Protein AF-A0A966L4K1-F1 (afdb_monomer)

Nearest PDB structures (foldseek):
  7vp2-assembly1_B  TM=6.063E-01  e=9.683E+00  Arabidopsis thaliana

Structure (mmCIF, N/CA/C/O backbone):
data_AF-A0A966L4K1-F1
#
_entry.id   AF-A0A966L4K1-F1
#
loop_
_atom_site.group_PDB
_atom_site.id
_atom_site.type_symbol
_atom_site.label_atom_id
_atom_site.label_alt_id
_atom_site.label_comp_id
_atom_site.label_asym_id
_atom_site.label_entity_id
_atom_site.label_seq_id
_atom_site.pdbx_PDB_ins_code
_atom_site.Cartn_x
_atom_site.Cartn_y
_atom_site.Cartn_z
_atom_site.occupancy
_atom_site.B_iso_or_equiv
_atom_site.auth_seq_id
_atom_site.auth_comp_id
_atom_site.auth_asym_id
_atom_site.auth_atom_id
_atom_site.pdbx_PDB_model_num
ATOM 1 N N . MET A 1 1 ? -11.970 -6.513 -23.588 1.00 49.09 1 MET A N 1
ATOM 2 C CA . MET A 1 1 ? -11.619 -5.331 -22.773 1.00 49.09 1 MET A CA 1
ATOM 3 C C . MET A 1 1 ? -10.168 -5.477 -22.338 1.00 49.09 1 MET A C 1
ATOM 5 O O . MET A 1 1 ? -9.857 -6.453 -21.668 1.00 49.09 1 MET A O 1
ATOM 9 N N . GLY A 1 2 ? -9.263 -4.617 -22.812 1.00 67.75 2 GLY A N 1
ATOM 10 C CA . GLY A 1 2 ? -7.840 -4.688 -22.451 1.00 67.75 2 GLY A CA 1
ATOM 11 C C . GLY A 1 2 ? -7.616 -4.245 -21.005 1.00 67.75 2 GLY A C 1
ATOM 12 O O . GLY A 1 2 ? -8.339 -3.383 -20.516 1.00 67.75 2 GLY A O 1
ATOM 13 N N . LYS A 1 3 ? -6.634 -4.835 -20.317 1.00 77.31 3 LYS A N 1
ATOM 14 C CA . LYS A 1 3 ? -6.215 -4.374 -18.987 1.00 77.31 3 LYS A CA 1
ATOM 15 C C . LYS A 1 3 ? -5.513 -3.018 -19.160 1.00 77.31 3 LYS A C 1
ATOM 17 O O . LYS A 1 3 ? -4.457 -3.010 -19.797 1.00 77.31 3 LYS A O 1
ATOM 22 N N . PRO A 1 4 ? -6.072 -1.894 -18.673 1.00 83.00 4 PRO A N 1
ATOM 23 C CA . PRO A 1 4 ? -5.404 -0.601 -18.778 1.00 83.00 4 PRO A CA 1
ATOM 24 C C . PRO A 1 4 ? -4.069 -0.652 -18.024 1.00 83.00 4 PRO A C 1
ATOM 26 O O . PRO A 1 4 ? -3.988 -1.225 -16.938 1.00 83.00 4 PRO A O 1
ATOM 29 N N . GLN A 1 5 ? -3.017 -0.091 -18.621 1.00 86.44 5 GLN A N 1
ATOM 30 C CA . GLN A 1 5 ? -1.669 -0.065 -18.051 1.00 86.44 5 GLN A CA 1
ATOM 31 C C . GLN A 1 5 ? -1.199 1.377 -17.883 1.00 86.44 5 GLN A C 1
ATOM 33 O O . GLN A 1 5 ? -1.460 2.226 -18.734 1.00 86.44 5 GLN A O 1
ATOM 38 N N . ILE A 1 6 ? -0.486 1.635 -16.789 1.00 84.62 6 ILE A N 1
ATOM 39 C CA . ILE A 1 6 ? 0.121 2.928 -16.472 1.00 84.62 6 ILE A CA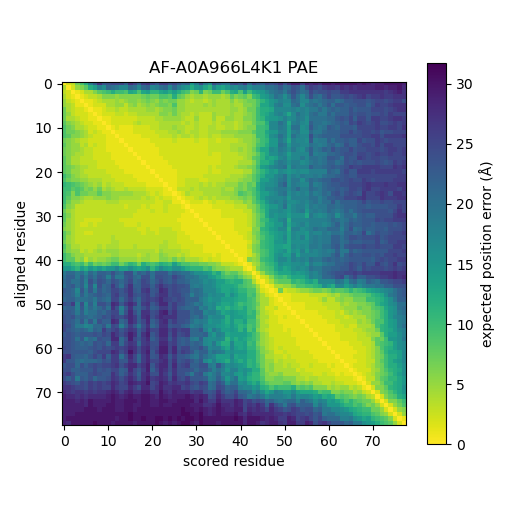 1
ATOM 40 C C . ILE A 1 6 ? 1.590 2.665 -16.132 1.00 84.62 6 ILE A C 1
ATOM 42 O O . ILE A 1 6 ? 1.890 1.777 -15.335 1.00 84.62 6 ILE A O 1
ATOM 46 N N . ALA A 1 7 ? 2.502 3.434 -16.727 1.00 89.31 7 ALA A N 1
ATOM 47 C CA . ALA A 1 7 ? 3.921 3.421 -16.385 1.00 89.31 7 ALA A CA 1
ATOM 48 C C . ALA A 1 7 ? 4.268 4.692 -15.602 1.00 89.31 7 ALA A C 1
ATOM 50 O O . ALA A 1 7 ? 3.923 5.794 -16.024 1.00 89.31 7 ALA A O 1
ATOM 51 N N . VAL A 1 8 ? 4.956 4.545 -14.468 1.00 86.81 8 VAL A N 1
ATOM 52 C CA . VAL A 1 8 ? 5.283 5.658 -13.565 1.00 86.81 8 VAL A CA 1
ATOM 53 C C . VAL A 1 8 ? 6.777 5.642 -13.267 1.00 86.81 8 VAL A C 1
ATOM 55 O O . VAL A 1 8 ? 7.365 4.580 -13.067 1.00 86.81 8 VAL A O 1
ATOM 58 N N . ARG A 1 9 ? 7.405 6.821 -13.235 1.00 92.50 9 ARG A N 1
ATOM 59 C CA . ARG A 1 9 ? 8.788 6.969 -12.771 1.00 92.50 9 ARG A CA 1
ATOM 60 C C . ARG A 1 9 ? 8.777 7.224 -11.272 1.00 92.50 9 ARG A C 1
ATOM 62 O O . ARG A 1 9 ? 8.127 8.161 -10.821 1.00 92.50 9 ARG A O 1
ATOM 69 N N . ILE A 1 10 ? 9.514 6.411 -10.527 1.00 89.38 10 ILE A N 1
ATOM 70 C CA . ILE A 1 10 ? 9.631 6.526 -9.073 1.00 89.38 10 ILE A CA 1
ATOM 71 C C . ILE A 1 10 ? 11.094 6.724 -8.668 1.00 89.38 10 ILE A C 1
ATOM 73 O O . ILE A 1 10 ? 11.982 6.154 -9.310 1.00 89.38 10 ILE A O 1
ATOM 77 N N . PRO A 1 11 ? 11.368 7.521 -7.620 1.00 94.56 11 PRO A N 1
ATOM 78 C CA . PRO A 1 11 ? 12.713 7.657 -7.082 1.00 94.56 11 PRO A CA 1
ATOM 79 C C . PRO A 1 11 ? 13.285 6.299 -6.635 1.00 94.56 11 PRO A C 1
ATOM 81 O O . PRO A 1 11 ? 12.554 5.510 -6.029 1.00 94.56 11 PRO A O 1
ATOM 84 N N . PRO A 1 12 ? 14.591 6.039 -6.842 1.00 92.88 12 PRO A N 1
ATOM 85 C CA . PRO A 1 12 ? 15.251 4.818 -6.376 1.00 92.88 12 PRO A CA 1
ATOM 86 C C . PRO A 1 12 ? 15.013 4.453 -4.898 1.00 92.88 12 PRO A C 1
ATOM 88 O O . PRO A 1 12 ? 14.738 3.280 -4.641 1.00 92.88 12 PRO A O 1
ATOM 91 N N . PRO A 1 13 ? 15.049 5.391 -3.922 1.00 94.44 13 PRO A N 1
ATOM 92 C CA . PRO A 1 13 ? 14.794 5.031 -2.525 1.00 94.44 13 PRO A CA 1
ATOM 93 C C . PRO A 1 13 ? 13.359 4.542 -2.299 1.00 94.44 13 PRO A C 1
ATOM 95 O O . PRO A 1 13 ? 13.139 3.599 -1.546 1.00 94.44 13 PRO A O 1
ATOM 98 N N . LEU A 1 14 ? 12.384 5.121 -3.006 1.00 90.06 14 LEU A N 1
ATOM 99 C CA . LEU A 1 14 ? 10.983 4.715 -2.898 1.00 90.06 14 LEU A CA 1
ATOM 100 C C . LEU A 1 14 ? 10.753 3.315 -3.487 1.00 90.06 14 LEU A C 1
ATOM 102 O O . LEU A 1 14 ? 9.977 2.533 -2.944 1.00 90.06 14 LEU A O 1
ATOM 106 N N . LEU A 1 15 ? 11.447 2.978 -4.580 1.00 92.12 15 LEU A N 1
ATOM 107 C CA . LEU A 1 15 ? 11.409 1.628 -5.144 1.00 92.12 15 LEU A CA 1
ATOM 108 C C . LEU A 1 15 ? 11.991 0.591 -4.170 1.00 92.12 15 LEU A C 1
ATOM 110 O O . LEU A 1 15 ? 11.453 -0.511 -4.071 1.00 92.12 15 LEU A O 1
ATOM 114 N N . ALA A 1 16 ? 13.065 0.932 -3.453 1.00 94.12 16 ALA A N 1
ATOM 115 C CA . ALA A 1 16 ? 13.677 0.040 -2.469 1.00 94.12 16 ALA A CA 1
ATOM 116 C C . ALA A 1 16 ? 12.719 -0.267 -1.304 1.00 94.12 16 ALA A C 1
ATOM 118 O O . ALA A 1 16 ? 12.470 -1.437 -1.015 1.00 94.12 16 ALA A O 1
ATOM 119 N N . GLU A 1 17 ? 12.109 0.765 -0.720 1.00 93.12 17 GLU A N 1
ATOM 120 C CA . GLU A 1 17 ? 11.083 0.635 0.328 1.00 93.12 17 GLU A CA 1
ATOM 121 C C . GLU A 1 17 ? 9.887 -0.212 -0.140 1.00 93.12 17 GLU A C 1
ATOM 123 O O . GLU A 1 17 ? 9.453 -1.138 0.549 1.00 93.12 17 GLU A O 1
ATOM 128 N N . LEU A 1 18 ? 9.385 0.039 -1.357 1.00 90.44 18 LEU A N 1
ATOM 129 C CA . LEU A 1 18 ? 8.287 -0.739 -1.938 1.00 90.44 18 LEU A CA 1
ATOM 130 C C . LEU A 1 18 ? 8.653 -2.222 -2.095 1.00 90.44 18 LEU A C 1
ATOM 132 O O . LEU A 1 18 ? 7.819 -3.097 -1.856 1.00 90.44 18 LEU A O 1
ATOM 136 N N . ASN A 1 19 ? 9.886 -2.516 -2.514 1.00 92.81 19 ASN A N 1
ATOM 137 C CA . ASN A 1 19 ? 10.362 -3.889 -2.651 1.00 92.81 19 ASN A CA 1
ATOM 138 C C . ASN A 1 19 ? 10.407 -4.600 -1.298 1.00 92.81 19 ASN A C 1
ATOM 140 O O . ASN A 1 19 ? 9.845 -5.688 -1.185 1.00 92.81 19 ASN A O 1
ATOM 144 N N . GLN A 1 20 ? 10.969 -3.948 -0.281 1.00 94.00 20 GLN A N 1
ATOM 145 C C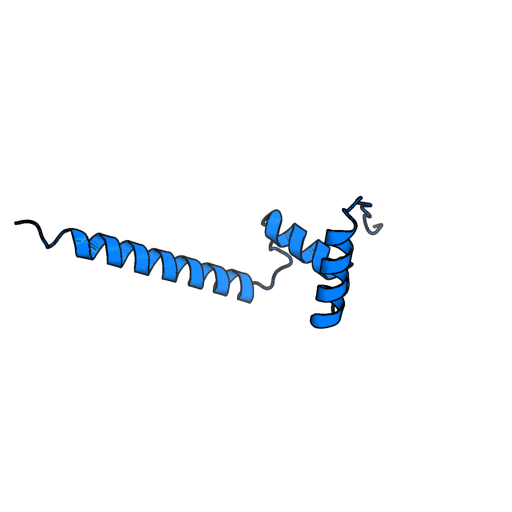A . GLN A 1 20 ? 11.052 -4.493 1.070 1.00 94.00 20 GLN A CA 1
ATOM 146 C C . GLN A 1 20 ? 9.663 -4.742 1.676 1.00 94.00 20 GLN A C 1
ATOM 148 O O . GLN A 1 20 ? 9.428 -5.771 2.311 1.00 94.00 20 GLN A O 1
ATOM 153 N N . TYR A 1 21 ? 8.716 -3.825 1.461 1.00 90.50 21 TYR A N 1
ATOM 154 C CA . TYR A 1 21 ? 7.337 -4.000 1.913 1.00 90.50 21 TYR A CA 1
ATOM 155 C C . TYR A 1 21 ? 6.668 -5.213 1.252 1.00 90.50 21 TYR A C 1
ATOM 157 O O . TYR A 1 21 ? 6.027 -6.019 1.926 1.00 90.50 21 TYR A O 1
ATOM 165 N N . VAL A 1 22 ? 6.861 -5.372 -0.059 1.00 92.19 22 VAL A N 1
ATOM 166 C CA . VAL A 1 22 ? 6.349 -6.512 -0.830 1.00 92.19 22 VAL A CA 1
ATOM 167 C C . VAL A 1 22 ? 6.892 -7.841 -0.312 1.00 92.19 22 VAL A C 1
ATOM 169 O O . VAL A 1 22 ? 6.115 -8.778 -0.135 1.00 92.19 22 VAL A O 1
ATOM 172 N N . GLU A 1 23 ? 8.189 -7.912 -0.014 1.00 91.69 23 GLU A N 1
ATOM 173 C CA . GLU A 1 23 ? 8.809 -9.109 0.564 1.00 91.69 23 GLU A CA 1
ATOM 174 C C . GLU A 1 23 ? 8.266 -9.418 1.963 1.00 91.69 23 GLU A C 1
ATOM 176 O O . GLU A 1 23 ? 7.990 -10.573 2.279 1.00 91.69 23 GLU A O 1
ATOM 181 N N . ARG A 1 24 ? 8.051 -8.388 2.789 1.00 90.44 24 ARG A N 1
ATOM 182 C CA . ARG A 1 24 ? 7.539 -8.544 4.156 1.00 90.44 24 ARG A CA 1
ATOM 1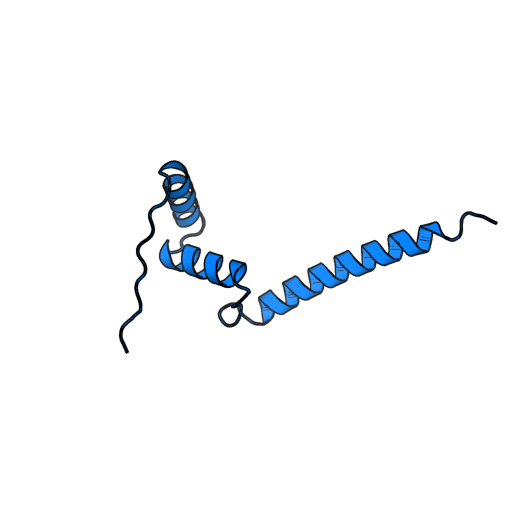83 C C . ARG A 1 24 ? 6.089 -9.023 4.204 1.00 90.44 24 ARG A C 1
ATOM 185 O O . ARG A 1 24 ? 5.736 -9.803 5.084 1.00 90.44 24 ARG A O 1
ATOM 192 N N . VAL A 1 25 ? 5.241 -8.501 3.323 1.00 87.06 25 VAL A N 1
ATOM 193 C CA . VAL A 1 25 ? 3.791 -8.758 3.334 1.00 87.06 25 VAL A CA 1
ATOM 194 C C . VAL A 1 25 ? 3.417 -9.941 2.434 1.00 87.06 25 VAL A C 1
ATOM 196 O O . VAL A 1 25 ? 2.330 -10.493 2.574 1.00 87.06 25 VAL A O 1
ATOM 199 N N . GLY A 1 26 ? 4.315 -10.368 1.539 1.00 88.19 26 GLY A N 1
ATOM 200 C CA . GLY A 1 26 ? 4.063 -11.478 0.620 1.00 88.19 26 GLY A CA 1
ATOM 201 C C . GLY A 1 26 ? 3.028 -11.132 -0.452 1.00 88.19 26 GLY A C 1
ATOM 202 O O . GLY A 1 26 ? 2.205 -11.967 -0.814 1.00 88.19 26 GLY A O 1
ATOM 203 N N . THR A 1 27 ? 3.038 -9.888 -0.938 1.00 89.25 27 THR A N 1
ATOM 204 C CA . THR A 1 27 ? 2.065 -9.367 -1.916 1.00 89.25 27 THR A CA 1
ATOM 205 C C . THR A 1 27 ? 2.755 -8.863 -3.184 1.00 89.25 27 THR A C 1
ATOM 207 O O . THR A 1 27 ? 3.966 -8.666 -3.198 1.00 89.25 27 THR A O 1
ATOM 210 N N . SER A 1 28 ? 2.024 -8.642 -4.278 1.00 89.25 28 SER A N 1
ATOM 211 C CA . SER A 1 28 ? 2.621 -8.119 -5.509 1.00 89.25 28 SER A CA 1
ATOM 212 C C . SER A 1 28 ? 2.785 -6.594 -5.458 1.00 89.25 28 SER A C 1
ATOM 214 O O . SER A 1 28 ? 2.003 -5.880 -4.834 1.00 89.25 28 SER A O 1
ATOM 216 N N . LYS A 1 29 ? 3.784 -6.056 -6.173 1.00 89.56 29 LYS A N 1
ATOM 217 C CA . LYS A 1 29 ? 3.961 -4.593 -6.310 1.00 89.56 29 LYS A CA 1
ATOM 218 C C . LYS A 1 29 ? 2.713 -3.943 -6.899 1.00 89.56 29 LYS A C 1
ATOM 220 O O . LYS A 1 29 ? 2.336 -2.854 -6.486 1.00 89.56 29 LYS A O 1
ATOM 225 N N . THR A 1 30 ? 2.069 -4.625 -7.844 1.00 88.69 30 THR A N 1
ATOM 226 C CA . THR A 1 30 ? 0.824 -4.165 -8.452 1.00 88.69 30 THR A CA 1
ATOM 227 C C . THR A 1 30 ? -0.277 -4.042 -7.407 1.00 88.69 30 THR A C 1
ATOM 229 O O . THR A 1 30 ? -0.880 -2.980 -7.325 1.00 88.69 30 THR A O 1
ATOM 2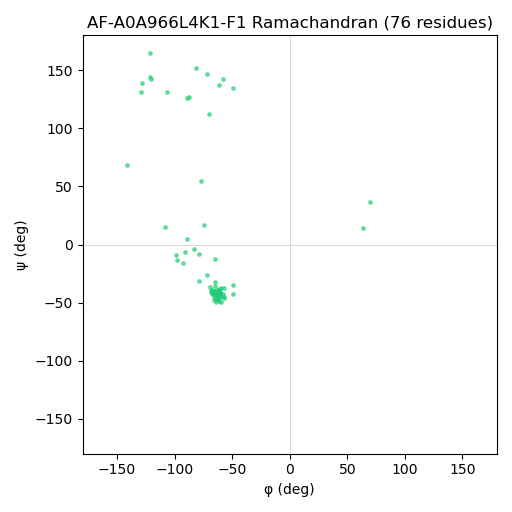32 N N . ASP A 1 31 ? -0.492 -5.055 -6.567 1.00 86.75 31 ASP A N 1
ATOM 233 C CA . ASP A 1 31 ? -1.528 -5.016 -5.526 1.00 86.75 31 ASP A CA 1
ATOM 234 C C . ASP A 1 31 ? -1.291 -3.886 -4.520 1.00 86.75 31 ASP A C 1
ATOM 236 O O . ASP A 1 31 ? -2.225 -3.171 -4.163 1.00 86.75 31 ASP A O 1
ATOM 240 N N . VAL A 1 32 ? -0.034 -3.656 -4.126 1.00 89.81 32 VAL A N 1
ATOM 241 C CA . VAL A 1 32 ? 0.322 -2.544 -3.228 1.00 89.81 32 VAL A CA 1
ATOM 242 C C . VAL A 1 32 ? -0.005 -1.196 -3.861 1.00 89.81 32 VAL A C 1
ATOM 244 O O . VAL A 1 32 ? -0.624 -0.350 -3.220 1.00 89.81 32 VAL A O 1
ATOM 247 N N . ILE A 1 33 ? 0.374 -0.991 -5.124 1.00 89.06 33 ILE A N 1
ATOM 248 C CA . ILE A 1 33 ? 0.132 0.274 -5.825 1.00 89.06 33 ILE A CA 1
ATOM 249 C C . ILE A 1 33 ? -1.363 0.492 -6.076 1.00 89.06 33 ILE A C 1
ATOM 251 O O . ILE A 1 33 ? -1.858 1.594 -5.854 1.00 89.06 33 ILE A O 1
ATOM 255 N N . ILE A 1 34 ? -2.102 -0.543 -6.481 1.00 86.81 34 ILE A N 1
ATOM 256 C CA . ILE A 1 34 ? -3.555 -0.454 -6.675 1.00 86.81 34 ILE A CA 1
ATOM 257 C C . ILE A 1 34 ? -4.258 -0.149 -5.349 1.00 86.81 34 ILE A C 1
ATOM 259 O O . ILE A 1 34 ? -5.115 0.733 -5.312 1.00 86.81 34 ILE A O 1
ATOM 263 N N . SER A 1 35 ? -3.858 -0.804 -4.255 1.00 83.56 35 SER A N 1
ATOM 264 C CA . SER A 1 35 ? -4.388 -0.522 -2.918 1.00 83.56 35 SER A CA 1
ATOM 265 C C . SER A 1 35 ? -4.091 0.914 -2.485 1.00 83.56 35 SER A C 1
ATOM 267 O O . SER A 1 35 ? -4.989 1.606 -2.013 1.00 83.56 35 SER A O 1
ATOM 269 N N . ALA A 1 36 ? -2.858 1.391 -2.677 1.00 86.00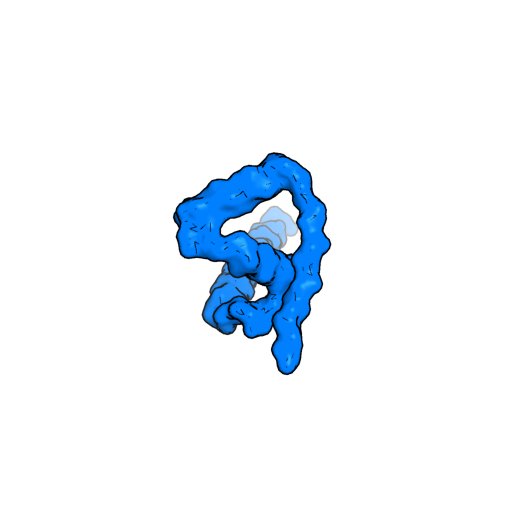 36 ALA A N 1
ATOM 270 C CA . ALA A 1 36 ? -2.469 2.753 -2.320 1.00 86.00 36 ALA A CA 1
ATOM 271 C C . ALA A 1 36 ? -3.250 3.805 -3.125 1.00 86.00 36 ALA A C 1
ATOM 273 O O . ALA A 1 36 ? -3.730 4.782 -2.557 1.00 86.00 36 ALA A O 1
ATOM 274 N N . ILE A 1 37 ? -3.432 3.591 -4.434 1.00 86.94 37 ILE A N 1
ATOM 275 C CA . ILE A 1 37 ? -4.220 4.482 -5.298 1.00 86.94 37 ILE A CA 1
ATOM 276 C C . ILE A 1 37 ? -5.705 4.455 -4.907 1.00 86.94 37 ILE A C 1
ATOM 278 O O . ILE A 1 37 ? -6.329 5.510 -4.831 1.00 86.94 37 ILE A O 1
ATOM 282 N N . SER A 1 38 ? -6.271 3.274 -4.629 1.00 82.25 38 SER A N 1
ATOM 283 C CA . SER A 1 38 ? -7.665 3.121 -4.183 1.00 82.25 38 SER A CA 1
ATOM 284 C C . SER A 1 38 ? -7.920 3.863 -2.870 1.00 82.25 38 SER A C 1
ATOM 286 O O . SER A 1 38 ? -8.902 4.599 -2.770 1.00 82.25 38 SER A O 1
ATOM 288 N N . GLN A 1 39 ? -7.006 3.734 -1.903 1.00 80.94 39 GLN A N 1
ATOM 289 C CA . GLN A 1 39 ? -7.064 4.466 -0.636 1.00 80.94 39 GLN A CA 1
ATOM 290 C C . GLN A 1 39 ? -6.925 5.975 -0.851 1.00 80.94 39 GLN A C 1
ATOM 292 O O . GLN A 1 39 ? -7.730 6.741 -0.330 1.00 80.94 39 GLN A O 1
ATOM 297 N N . TYR A 1 40 ? -5.948 6.407 -1.655 1.00 82.44 40 TYR A N 1
ATOM 298 C CA . TYR A 1 40 ? -5.696 7.826 -1.917 1.00 82.44 40 TYR A CA 1
ATOM 299 C C . TYR A 1 40 ? -6.871 8.525 -2.614 1.00 82.44 40 TYR A C 1
ATOM 301 O O . TYR A 1 40 ? -7.232 9.640 -2.250 1.00 82.44 40 TYR A O 1
ATOM 309 N N . LEU A 1 41 ? -7.485 7.871 -3.603 1.00 80.56 41 LEU A N 1
ATOM 310 C CA . LEU A 1 41 ? -8.616 8.423 -4.354 1.00 80.56 41 LEU A CA 1
ATOM 311 C C . LEU A 1 41 ? -9.964 8.234 -3.645 1.00 80.56 41 LEU A C 1
ATOM 313 O O . LEU A 1 41 ? -10.987 8.679 -4.160 1.00 80.56 41 LEU A O 1
ATOM 317 N N . GLY A 1 42 ? -10.001 7.538 -2.505 1.00 67.06 42 GLY A N 1
ATOM 318 C CA . GLY A 1 42 ? -11.255 7.165 -1.848 1.00 67.06 42 GLY A CA 1
ATOM 319 C C . GLY A 1 42 ? -12.125 6.218 -2.687 1.00 67.06 42 GLY A C 1
ATOM 320 O O . GLY A 1 42 ? -13.294 6.006 -2.365 1.00 67.06 42 GLY A O 1
ATOM 321 N N . CYS A 1 43 ? -11.569 5.611 -3.744 1.00 64.06 43 CYS A N 1
ATOM 322 C CA . CYS A 1 43 ? -12.215 4.599 -4.582 1.00 64.06 43 CYS A CA 1
ATOM 323 C C . CYS A 1 43 ? -12.216 3.237 -3.868 1.00 64.06 43 CYS A C 1
ATOM 325 O O . CYS A 1 43 ? -11.733 2.231 -4.393 1.00 64.06 43 CYS A O 1
ATOM 327 N N . ALA A 1 44 ? -12.748 3.208 -2.648 1.00 56.69 44 ALA A N 1
ATOM 328 C CA . ALA A 1 44 ? -12.804 2.043 -1.773 1.00 56.69 44 ALA A CA 1
ATOM 329 C C . ALA A 1 44 ? -13.861 1.005 -2.207 1.00 56.69 44 ALA A C 1
ATOM 331 O O . ALA A 1 44 ? -14.230 0.135 -1.426 1.00 56.69 44 ALA A O 1
ATOM 332 N N . GLU A 1 45 ? -14.361 1.048 -3.444 1.00 53.91 45 GLU A N 1
ATOM 333 C CA . GLU A 1 45 ? -15.208 -0.022 -3.995 1.00 53.91 45 GLU A CA 1
ATOM 334 C C . GLU A 1 45 ? -14.451 -1.357 -4.147 1.00 53.91 45 GLU A C 1
ATOM 336 O O . GLU A 1 45 ? -15.075 -2.402 -4.295 1.00 53.91 45 GLU A O 1
ATOM 341 N N . ILE A 1 46 ? -13.116 -1.342 -4.033 1.00 55.38 46 ILE A N 1
ATOM 342 C CA . ILE A 1 46 ? -12.244 -2.532 -4.046 1.00 55.38 46 ILE A CA 1
ATOM 343 C C . ILE A 1 46 ? -11.868 -2.982 -2.617 1.00 55.38 46 ILE A C 1
ATOM 345 O O . ILE A 1 46 ? -11.394 -4.098 -2.412 1.00 55.38 46 ILE A O 1
ATOM 349 N N . VAL A 1 47 ? -12.106 -2.146 -1.600 1.00 58.31 47 VAL A N 1
ATOM 350 C CA . VAL A 1 47 ? -11.830 -2.483 -0.197 1.00 58.31 47 VAL A CA 1
ATOM 351 C C . VAL A 1 47 ? -13.057 -3.202 0.378 1.00 58.31 47 VAL A C 1
ATOM 353 O O . VAL A 1 47 ? -14.163 -2.660 0.279 1.00 58.31 47 VAL A O 1
ATOM 356 N N . PRO A 1 48 ? -12.910 -4.397 0.990 1.00 64.75 48 PRO A N 1
ATOM 357 C CA . PRO A 1 48 ? -14.029 -5.109 1.597 1.00 64.75 48 PRO A CA 1
ATOM 358 C C . PRO A 1 48 ? -14.838 -4.192 2.519 1.00 64.75 48 PRO A C 1
ATOM 360 O O . PRO A 1 48 ? -14.266 -3.462 3.331 1.00 64.75 48 PRO A O 1
ATOM 363 N N . LEU A 1 49 ? -16.170 -4.240 2.411 1.00 66.50 49 LEU A N 1
ATOM 364 C CA . LEU A 1 49 ? -17.086 -3.407 3.203 1.00 66.50 49 LEU A CA 1
ATOM 365 C C . LEU A 1 49 ? -16.761 -3.455 4.705 1.00 66.50 49 LEU A C 1
ATOM 367 O O . LEU A 1 49 ? -16.845 -2.436 5.381 1.00 66.50 49 LEU A O 1
ATOM 371 N N . SER A 1 50 ? -16.318 -4.613 5.200 1.00 72.31 50 SER A N 1
ATOM 372 C CA . SER A 1 50 ? -15.873 -4.806 6.581 1.00 72.31 50 SER A CA 1
ATOM 373 C C . SER A 1 50 ? -14.741 -3.862 6.989 1.00 72.31 50 SER A C 1
ATOM 375 O O . SER A 1 50 ? -14.837 -3.234 8.035 1.00 72.31 50 SER A O 1
ATOM 377 N N . GLN A 1 51 ? -13.707 -3.692 6.159 1.00 67.88 51 GLN A N 1
ATOM 378 C CA . GLN A 1 51 ? -12.603 -2.776 6.462 1.00 67.88 51 GLN A CA 1
ATOM 379 C C . GLN A 1 51 ? -13.051 -1.313 6.454 1.00 67.88 51 GLN A C 1
ATOM 381 O O . GLN A 1 51 ? -12.650 -0.548 7.328 1.00 67.88 51 GLN A O 1
ATOM 386 N N . ARG A 1 52 ? -13.930 -0.934 5.518 1.00 74.62 52 ARG A N 1
ATOM 387 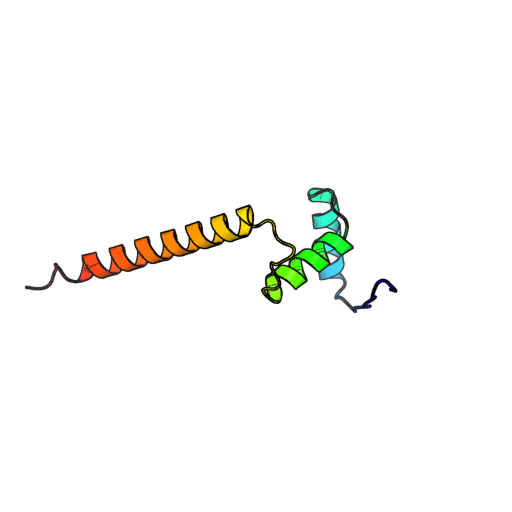C CA . ARG A 1 52 ? -14.492 0.426 5.460 1.00 74.62 52 ARG A CA 1
ATOM 388 C C . ARG A 1 52 ? -15.328 0.747 6.695 1.00 74.62 52 ARG A C 1
ATOM 390 O O . ARG A 1 52 ? -15.219 1.842 7.235 1.00 74.62 52 ARG A O 1
ATOM 397 N N . VAL A 1 53 ? -16.143 -0.208 7.147 1.00 82.25 53 VAL A N 1
ATOM 398 C CA . VAL A 1 53 ? -16.945 -0.066 8.369 1.00 82.25 53 VAL A CA 1
ATOM 399 C C . VAL A 1 53 ? -16.038 0.030 9.595 1.00 82.25 53 VAL A C 1
ATOM 401 O O . VAL A 1 53 ? -16.215 0.951 10.383 1.00 82.25 53 VAL A O 1
ATOM 404 N N . SER A 1 54 ? -15.015 -0.821 9.719 1.00 76.88 54 SER A N 1
ATOM 405 C CA . SER A 1 54 ? -14.074 -0.764 10.848 1.00 76.88 54 SER A CA 1
ATOM 406 C C . SER A 1 54 ? -13.293 0.553 10.924 1.00 76.88 54 SER A C 1
ATOM 408 O O . SER A 1 54 ? -13.063 1.079 12.014 1.00 76.88 54 SER A O 1
ATOM 410 N N . GLU A 1 55 ? -12.890 1.120 9.785 1.00 83.06 55 GLU A N 1
ATOM 411 C CA . GLU A 1 55 ? -12.212 2.419 9.758 1.00 83.06 55 GLU A CA 1
ATOM 412 C C . GLU A 1 55 ? -13.160 3.561 10.155 1.00 83.06 55 GLU A C 1
ATOM 414 O O . GLU A 1 55 ? -12.785 4.451 10.925 1.00 83.06 55 GLU A O 1
ATOM 419 N N . LEU A 1 56 ? -14.417 3.493 9.710 1.00 86.56 56 LEU A N 1
ATOM 420 C CA . LEU A 1 56 ? -15.457 4.456 10.064 1.00 86.56 56 LEU A CA 1
ATOM 421 C C . LEU A 1 56 ? -15.825 4.383 11.556 1.00 86.56 56 LEU A C 1
ATOM 423 O O . LEU A 1 56 ? -15.952 5.418 12.210 1.00 86.56 56 LEU A O 1
ATOM 427 N N . GLU A 1 57 ? -15.910 3.179 12.129 1.00 90.00 57 GLU A N 1
ATOM 428 C CA . GLU A 1 57 ? -16.086 2.959 13.571 1.00 90.00 57 GLU A CA 1
ATOM 429 C C . GLU A 1 57 ? -14.928 3.558 14.381 1.00 90.00 57 GLU A C 1
ATOM 431 O O . GLU A 1 57 ? -15.149 4.216 15.403 1.00 90.00 57 GLU A O 1
ATOM 436 N N . LEU A 1 58 ? -13.688 3.395 13.9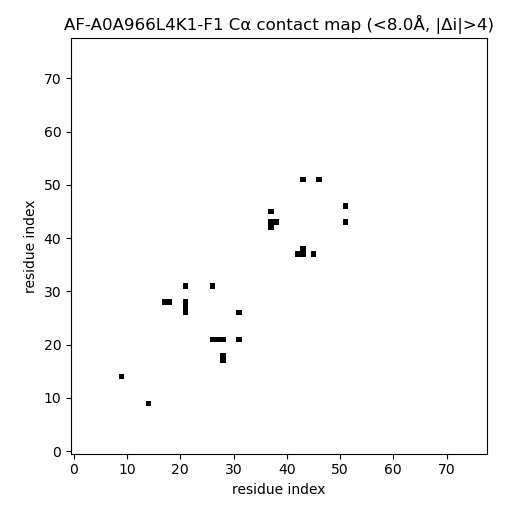09 1.00 90.94 58 LEU A N 1
ATOM 437 C CA . LEU A 1 58 ? -12.512 3.971 14.558 1.00 90.94 58 LEU A CA 1
ATOM 438 C C . LEU A 1 58 ? -12.536 5.505 14.526 1.00 90.94 58 LEU A C 1
ATOM 440 O O . LEU A 1 58 ? -12.224 6.146 15.534 1.00 90.94 58 LEU A O 1
ATOM 444 N N . GLN A 1 59 ? -12.908 6.104 13.392 1.00 89.62 59 GLN A N 1
ATOM 445 C CA . GLN A 1 59 ? -13.044 7.557 13.274 1.00 89.62 59 GLN A CA 1
ATOM 446 C C . GLN A 1 59 ? -14.170 8.099 14.163 1.00 89.62 59 GLN A C 1
ATOM 448 O O . GLN A 1 59 ? -13.961 9.085 14.870 1.00 89.62 59 GLN A O 1
ATOM 453 N N . MET A 1 60 ? -15.320 7.421 14.213 1.00 92.75 60 MET A N 1
ATOM 454 C CA . MET A 1 60 ? -16.424 7.768 15.115 1.00 92.75 60 MET A CA 1
ATOM 455 C C . MET A 1 60 ? -16.028 7.673 16.588 1.00 92.75 60 MET A C 1
ATOM 457 O O . MET A 1 60 ? -16.387 8.547 17.376 1.00 92.75 60 MET A O 1
ATOM 461 N N . LYS A 1 61 ? -15.233 6.666 16.969 1.00 90.88 61 LYS A N 1
ATOM 462 C CA . LYS A 1 61 ? -14.709 6.545 18.335 1.00 90.88 61 LYS A CA 1
ATOM 463 C C . LYS A 1 61 ? -13.797 7.717 18.697 1.00 90.88 61 LYS A C 1
ATOM 465 O O . LYS A 1 61 ? -13.965 8.301 19.761 1.00 90.88 61 LYS A O 1
ATOM 470 N N . LYS A 1 62 ? -12.877 8.101 17.804 1.00 90.12 62 LYS A N 1
ATOM 471 C CA . LYS A 1 62 ? -12.005 9.273 18.007 1.00 90.12 62 LYS A CA 1
ATOM 472 C C . LYS A 1 62 ? -12.811 10.563 18.137 1.00 90.12 62 LYS A C 1
ATOM 474 O O . LYS A 1 62 ? -12.526 11.365 19.020 1.00 90.12 62 LYS A O 1
ATOM 479 N N . LEU A 1 63 ? -13.824 10.742 17.289 1.00 91.19 63 LEU A N 1
ATOM 480 C CA . LEU A 1 63 ? -14.694 11.914 17.330 1.00 91.19 63 LEU A CA 1
ATOM 481 C C . LEU A 1 63 ? -15.499 11.976 18.633 1.00 91.19 63 LEU A C 1
ATOM 483 O O . LEU A 1 63 ? -15.579 13.034 19.245 1.00 91.19 63 LEU A O 1
ATOM 487 N N . ARG A 1 64 ? -16.042 10.843 19.093 1.00 89.12 64 ARG A N 1
ATOM 488 C CA . ARG A 1 64 ? -16.734 10.750 20.384 1.00 89.12 64 ARG A CA 1
ATOM 489 C C . ARG A 1 64 ? -15.813 11.128 21.541 1.00 89.12 64 ARG A C 1
ATOM 491 O O . ARG A 1 64 ? -16.188 11.979 22.333 1.00 89.12 64 ARG A O 1
ATOM 498 N N . THR A 1 65 ? -14.609 10.559 21.602 1.00 89.88 65 THR A N 1
ATOM 499 C CA . THR A 1 65 ? -13.627 10.898 22.645 1.00 89.88 65 THR A CA 1
ATOM 500 C C . THR A 1 65 ? -13.256 12.381 22.615 1.00 89.88 65 THR A C 1
ATOM 502 O O . THR A 1 65 ? -13.102 13.001 23.663 1.00 89.88 65 THR A O 1
ATOM 505 N N . LEU A 1 66 ? -13.150 12.968 21.422 1.00 89.94 66 LEU A N 1
ATOM 506 C CA . LEU A 1 66 ? -12.886 14.392 21.267 1.00 89.94 66 LEU A CA 1
ATOM 507 C C . LEU A 1 66 ? -14.052 15.242 21.798 1.00 89.94 66 LEU A C 1
ATOM 509 O O . LEU A 1 66 ? -13.827 16.155 22.586 1.00 89.94 66 LEU A O 1
ATOM 513 N N . ILE A 1 67 ? -15.292 14.923 21.426 1.00 90.69 67 ILE A N 1
ATOM 514 C CA . ILE A 1 67 ? -16.489 15.622 21.922 1.00 90.69 67 ILE A CA 1
ATOM 515 C C . ILE A 1 67 ? -16.598 15.500 23.444 1.00 90.69 67 ILE A C 1
ATOM 517 O O . ILE A 1 67 ? -16.822 16.503 24.110 1.00 90.69 67 ILE A O 1
ATOM 521 N N . GLU A 1 68 ? -16.374 14.305 23.993 1.00 85.62 68 GLU A N 1
ATOM 522 C CA . GLU A 1 68 ? -16.370 14.064 25.440 1.00 85.62 68 GLU A CA 1
ATOM 523 C C . GLU A 1 68 ? -15.327 14.950 26.141 1.00 85.62 68 GLU A C 1
ATOM 525 O O . GLU A 1 68 ? -15.642 15.604 27.136 1.00 85.62 68 GLU A O 1
ATOM 530 N N . SER A 1 69 ? -14.128 15.079 25.561 1.00 82.25 69 SER A N 1
ATOM 531 C CA . SER A 1 69 ? -13.080 15.961 26.090 1.00 82.25 69 SER A CA 1
ATOM 532 C C . SER A 1 69 ? -13.445 17.451 26.057 1.00 82.25 69 SER A C 1
ATOM 534 O O . SER A 1 69 ? -13.061 18.176 26.969 1.00 82.25 69 SER A O 1
ATOM 536 N N . TYR A 1 70 ? -14.223 17.901 25.065 1.00 75.06 70 TYR A N 1
ATOM 537 C CA . TYR A 1 70 ? -14.720 19.281 25.005 1.00 75.06 70 TYR A CA 1
ATOM 538 C C . TYR A 1 70 ? -15.924 19.516 25.930 1.00 75.06 70 TYR A C 1
ATOM 540 O O . TYR A 1 70 ? -16.065 20.602 26.485 1.00 75.06 70 TYR A O 1
ATOM 548 N N . SER A 1 71 ? -16.769 18.507 26.161 1.00 67.62 71 SER A N 1
ATOM 549 C CA . SER A 1 71 ? -17.895 18.625 27.099 1.00 67.62 71 SER A CA 1
ATOM 550 C C . SER A 1 71 ? -17.462 18.653 28.569 1.00 67.62 71 SER A C 1
ATOM 552 O O . SER A 1 71 ? -18.139 19.261 29.388 1.00 67.62 71 SER A O 1
ATOM 554 N N . SER A 1 72 ? -16.310 18.067 28.919 1.00 59.75 72 SER A N 1
ATOM 555 C CA . SER A 1 72 ? -15.754 18.140 30.280 1.00 59.75 72 SER A CA 1
ATOM 556 C C . SER A 1 72 ? -15.035 19.460 30.594 1.00 59.75 72 SER A C 1
ATOM 558 O O . SER A 1 72 ? -14.662 19.683 31.743 1.00 59.75 72 SER A O 1
ATOM 560 N N . THR A 1 73 ? -14.827 20.341 29.608 1.00 56.66 73 THR A N 1
ATOM 561 C CA . THR A 1 73 ? -14.178 21.648 29.821 1.00 56.66 73 THR A CA 1
ATOM 562 C C . THR A 1 73 ? -15.146 22.793 30.133 1.00 56.66 73 THR A C 1
ATOM 564 O O . THR A 1 73 ? -14.682 23.872 30.491 1.00 56.66 73 THR A O 1
ATOM 567 N N . GLU A 1 74 ? -16.466 22.580 30.063 1.00 55.12 74 GLU A N 1
ATOM 568 C CA . GLU A 1 74 ? -17.465 23.637 30.322 1.00 55.12 74 GLU A CA 1
ATOM 569 C C . GLU A 1 74 ? -18.080 23.618 31.738 1.00 55.12 74 GLU A C 1
ATOM 571 O O . GLU A 1 74 ? -18.712 24.594 32.129 1.00 55.12 74 GLU A O 1
ATOM 576 N N . GLU A 1 75 ? -17.845 22.589 32.565 1.00 51.84 75 GLU A N 1
ATOM 577 C CA . GLU A 1 75 ? -18.384 22.525 33.945 1.00 51.84 75 GLU A CA 1
ATOM 578 C C . GLU A 1 75 ? -17.477 23.169 35.019 1.00 51.84 75 GLU A C 1
ATOM 580 O O . GLU A 1 75 ? -17.773 23.106 36.210 1.00 51.84 75 GLU A O 1
ATOM 585 N N . GLY A 1 76 ? -16.368 23.807 34.627 1.00 51.66 76 GLY A N 1
ATOM 586 C CA . GLY A 1 76 ? -15.348 24.328 35.550 1.00 51.66 76 GLY A CA 1
ATOM 587 C C . GLY A 1 76 ? -15.281 25.849 35.709 1.00 51.66 76 GLY A C 1
ATOM 588 O O . GLY A 1 76 ? -14.257 26.338 36.181 1.00 51.66 76 GLY A O 1
ATOM 589 N N . ASN A 1 77 ? -16.292 26.611 35.279 1.00 48.84 77 ASN A N 1
ATOM 590 C CA . ASN A 1 77 ? -16.265 28.073 35.400 1.00 48.84 77 ASN A CA 1
ATOM 591 C C . ASN A 1 77 ? -17.639 28.664 35.762 1.00 48.84 77 ASN A C 1
ATOM 593 O O . ASN A 1 77 ? -18.253 29.361 34.952 1.00 48.84 77 ASN A O 1
ATOM 597 N N . GLN A 1 78 ? -18.099 28.389 36.986 1.00 39.56 78 GLN A N 1
ATOM 598 C CA . GLN A 1 78 ? -19.065 29.211 37.726 1.00 39.56 78 GLN A CA 1
ATOM 599 C C . GLN A 1 78 ? -18.652 29.317 39.192 1.00 39.56 78 GLN A C 1
ATOM 601 O O . GLN A 1 78 ? -18.284 28.273 39.775 1.00 39.56 78 GLN A O 1
#

Solvent-accessible surface area (backbone atoms only — not comparable to full-atom values): 4929 Å² total; per-residue (Å²): 135,81,83,88,83,85,89,82,93,74,59,70,70,59,53,51,53,53,51,53,51,27,67,75,70,73,51,55,68,65,58,53,50,52,50,50,49,25,60,72,70,66,53,49,88,80,50,58,68,67,60,57,50,54,53,50,52,53,51,51,50,53,51,49,56,49,50,52,58,57,60,69,66,70,82,79,81,131

Foldseek 3Di:
DDDDDDDDDDDPVVVVVLVVVCVVVVHDSVVVVVVVVCVVVVVCPVPPPVVVVVVVVVVVVVVVVVVVVVVVVPVPDD

Radius of gyration: 20.19 Å; Cα contacts (8 Å, |Δi|>4): 14; chains: 1; bounding box: 34×41×60 Å

Mean predicted aligned error: 13.84 Å

Sequence (78 aa):
MGKPQIAVRIPPPLLAELNQYVERVGTSKTDVIISAISQYLGCAEIVPLSQRVSELELQMKKLRTLIESYSSTEEGNQ

Organism: NCBI:txid2685956

pLDDT: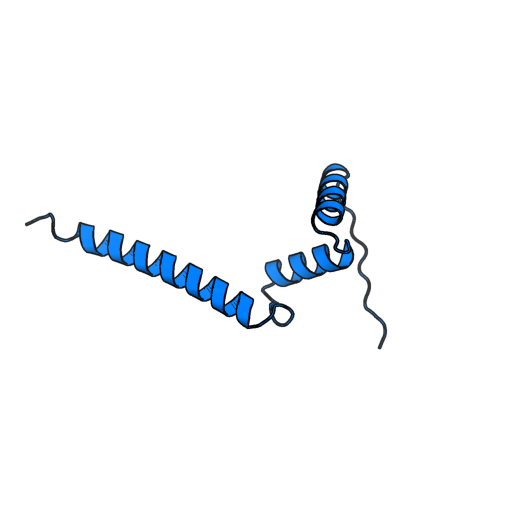 mean 80.33, std 13.96, range [39.56, 94.56]

Secondary structure (DSSP, 8-state):
-----------HHHHHHHHHHHHHHT--HHHHHHHHHHHHTT-GGGS-HHHHHHHHHHH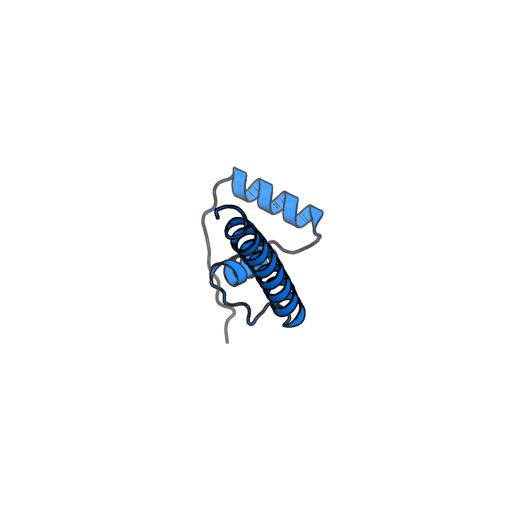HHHHHHHHHHHHTTSTT--